Protein AF-A0A1T5NCY1-F1 (afdb_monomer)

Structure (mmCIF, N/CA/C/O backbone):
data_AF-A0A1T5NCY1-F1
#
_entry.id   AF-A0A1T5NCY1-F1
#
loop_
_atom_site.group_PDB
_atom_site.id
_atom_site.type_symbol
_atom_site.label_atom_id
_atom_site.label_alt_id
_atom_site.label_comp_id
_atom_site.label_asym_id
_atom_site.label_entity_id
_atom_site.label_seq_id
_atom_site.pdbx_PDB_ins_code
_atom_site.Cartn_x
_atom_site.Cartn_y
_atom_site.Cartn_z
_atom_site.occupancy
_atom_site.B_iso_or_equiv
_atom_site.auth_seq_id
_atom_site.auth_comp_id
_atom_site.auth_asym_id
_atom_site.auth_atom_id
_atom_site.pdbx_PDB_model_num
ATOM 1 N N . MET A 1 1 ? 13.076 34.295 -13.861 1.00 51.59 1 MET A N 1
ATOM 2 C CA . MET A 1 1 ? 12.296 33.040 -13.927 1.00 51.59 1 MET A CA 1
ATOM 3 C C . MET A 1 1 ? 12.732 32.284 -15.175 1.00 51.59 1 MET A C 1
ATOM 5 O O . MET A 1 1 ? 12.405 32.719 -16.270 1.00 51.59 1 MET A O 1
ATOM 9 N N . GLY A 1 2 ? 13.600 31.276 -15.029 1.00 55.56 2 GLY A N 1
ATOM 10 C CA . GLY A 1 2 ? 14.273 30.617 -16.156 1.00 55.56 2 GLY A CA 1
ATOM 11 C C . GLY A 1 2 ? 13.350 29.668 -16.920 1.00 55.56 2 GLY A C 1
ATOM 12 O O . GLY A 1 2 ? 12.740 28.787 -16.325 1.00 55.56 2 GLY A O 1
ATOM 13 N N . TYR A 1 3 ? 13.260 29.853 -18.236 1.00 58.06 3 TYR A N 1
ATOM 14 C CA . TYR A 1 3 ? 12.536 28.973 -19.150 1.00 58.06 3 TYR A CA 1
ATOM 15 C C . TYR A 1 3 ? 13.272 27.634 -19.284 1.00 58.06 3 TYR A C 1
ATOM 17 O O . TYR A 1 3 ? 14.166 27.494 -20.118 1.00 58.06 3 TYR A O 1
ATOM 25 N N . ILE A 1 4 ? 12.903 26.635 -18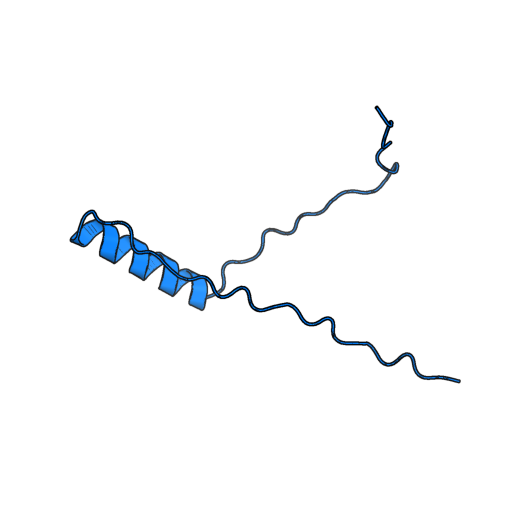.482 1.00 67.75 4 ILE A N 1
ATOM 26 C CA . ILE A 1 4 ? 13.302 25.251 -18.755 1.00 67.75 4 ILE A CA 1
ATOM 27 C C . ILE A 1 4 ? 12.385 24.752 -19.872 1.00 67.75 4 ILE A C 1
ATOM 29 O O . ILE A 1 4 ? 11.212 24.463 -19.656 1.00 67.75 4 ILE A O 1
ATOM 33 N N . LYS A 1 5 ? 12.912 24.738 -21.097 1.00 70.19 5 LYS A N 1
ATOM 34 C CA . LYS A 1 5 ? 12.230 24.200 -22.276 1.00 70.19 5 LYS A CA 1
ATOM 35 C C . LYS A 1 5 ? 12.383 22.680 -22.234 1.00 70.19 5 LYS A C 1
ATOM 37 O O . LYS A 1 5 ? 13.511 22.194 -22.296 1.00 70.19 5 LYS A O 1
ATOM 42 N N . GLU A 1 6 ? 11.283 21.942 -22.103 1.00 69.69 6 GLU A N 1
ATOM 43 C CA . GLU A 1 6 ? 11.332 20.480 -22.174 1.00 69.69 6 GLU A CA 1
ATOM 44 C C . GLU A 1 6 ? 11.955 20.050 -23.520 1.00 69.69 6 GLU A C 1
ATOM 46 O O . GLU A 1 6 ? 11.612 20.617 -24.568 1.00 69.69 6 GLU A O 1
ATOM 51 N N . PRO A 1 7 ? 12.921 19.113 -23.521 1.00 76.81 7 PRO A N 1
ATOM 52 C CA . PRO A 1 7 ? 13.573 18.669 -24.746 1.00 76.81 7 PRO A CA 1
ATOM 53 C C . PRO A 1 7 ? 12.548 18.026 -25.686 1.00 76.81 7 PRO A C 1
ATOM 55 O O . PRO A 1 7 ? 11.827 17.099 -25.317 1.00 76.81 7 PRO A O 1
ATOM 58 N N . LYS A 1 8 ? 12.487 18.523 -26.928 1.00 74.62 8 LYS A N 1
ATOM 59 C CA . LYS A 1 8 ? 11.594 17.987 -27.963 1.00 74.62 8 LYS A CA 1
ATOM 60 C C . LYS A 1 8 ? 11.926 16.510 -28.196 1.00 74.62 8 LYS A C 1
ATOM 62 O O . LYS A 1 8 ? 13.031 16.201 -28.630 1.00 74.62 8 LYS A O 1
ATOM 67 N N . GLY A 1 9 ? 10.967 15.625 -27.926 1.00 70.44 9 GLY A N 1
ATOM 68 C CA . GLY A 1 9 ? 11.094 14.183 -28.161 1.00 70.44 9 GLY A CA 1
ATOM 69 C C . GLY A 1 9 ? 11.424 13.327 -26.933 1.00 70.44 9 GLY A C 1
ATOM 70 O O . GLY A 1 9 ? 11.690 12.141 -27.103 1.00 70.44 9 GLY A O 1
ATOM 71 N N . VAL A 1 10 ? 11.399 13.876 -25.712 1.00 68.25 10 VAL A N 1
ATOM 72 C CA . VAL A 1 10 ? 11.536 13.071 -24.485 1.00 68.25 10 VAL A CA 1
ATOM 73 C C . VAL A 1 10 ? 10.160 12.796 -23.887 1.00 68.25 10 VAL A C 1
ATOM 75 O O . VAL A 1 10 ? 9.548 13.670 -23.282 1.00 68.25 10 VAL A O 1
ATOM 78 N N . ASN A 1 11 ? 9.689 11.558 -24.027 1.00 71.44 11 ASN A N 1
ATOM 79 C CA . ASN A 1 11 ? 8.523 11.077 -23.294 1.00 71.44 11 ASN A CA 1
ATOM 80 C C . ASN A 1 11 ? 8.993 10.520 -21.948 1.00 71.44 11 ASN A C 1
ATOM 82 O O . ASN A 1 11 ? 9.728 9.533 -21.904 1.00 71.44 11 ASN A O 1
ATOM 86 N N . PHE A 1 12 ? 8.555 11.123 -20.843 1.00 67.25 12 PHE A N 1
ATOM 87 C CA . PHE A 1 12 ? 8.701 10.514 -19.524 1.00 67.25 12 PHE A CA 1
ATOM 88 C C . PHE A 1 12 ? 7.742 9.324 -19.421 1.00 67.25 12 PHE A C 1
ATOM 90 O O . PHE A 1 12 ? 6.588 9.471 -19.022 1.00 67.25 12 PHE A O 1
ATOM 97 N N . VAL A 1 13 ? 8.211 8.137 -19.804 1.00 68.12 13 VAL A N 1
ATOM 98 C CA . VAL A 1 13 ? 7.497 6.887 -19.532 1.00 68.12 13 VAL A CA 1
ATOM 99 C C . VAL A 1 13 ? 7.712 6.566 -18.058 1.00 68.12 13 VAL A C 1
ATOM 101 O O . VAL A 1 13 ? 8.733 6.013 -17.656 1.00 68.12 13 VAL A O 1
ATOM 104 N N . VAL A 1 14 ? 6.777 7.014 -17.223 1.00 67.44 14 VAL A N 1
ATOM 105 C CA . VAL A 1 14 ? 6.745 6.635 -15.812 1.00 67.44 14 VAL A CA 1
ATOM 106 C C . VAL A 1 14 ? 6.095 5.261 -15.745 1.00 67.44 14 VAL A C 1
ATOM 108 O O . VAL A 1 14 ? 4.870 5.155 -15.718 1.00 67.44 14 VAL A O 1
ATOM 111 N N . ASP A 1 15 ? 6.911 4.208 -15.756 1.00 67.69 15 ASP A N 1
ATOM 112 C CA . ASP A 1 15 ? 6.391 2.853 -15.595 1.00 67.69 15 ASP A CA 1
ATOM 113 C C . ASP A 1 15 ? 5.645 2.746 -14.257 1.00 67.69 15 ASP A C 1
ATOM 115 O O . ASP A 1 15 ? 6.182 3.144 -13.210 1.00 67.69 15 ASP A O 1
ATOM 119 N N . PRO A 1 16 ? 4.412 2.207 -14.246 1.00 70.25 16 PRO A N 1
ATOM 120 C CA . PRO A 1 16 ? 3.719 1.951 -13.000 1.00 70.25 16 PRO A CA 1
ATOM 121 C C . PRO A 1 16 ? 4.542 0.932 -12.219 1.00 70.25 16 PRO A C 1
ATOM 123 O O . PRO A 1 16 ? 4.714 -0.209 -12.644 1.00 70.25 16 PRO A O 1
ATOM 126 N N . LYS A 1 17 ? 5.082 1.350 -11.072 1.00 75.38 17 LYS A N 1
ATOM 127 C CA . LYS A 1 17 ? 5.890 0.471 -10.230 1.00 75.38 17 LYS A CA 1
ATOM 128 C C . LYS A 1 17 ? 5.003 -0.697 -9.773 1.00 75.38 17 LYS A C 1
ATOM 130 O O . LYS A 1 17 ? 4.038 -0.451 -9.044 1.00 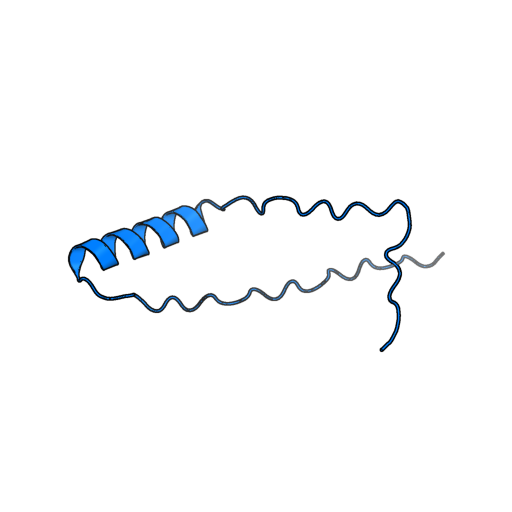75.38 17 LYS A O 1
ATOM 135 N N . PRO A 1 18 ? 5.274 -1.943 -10.200 1.00 78.06 18 PRO A N 1
ATOM 136 C CA . PRO A 1 18 ? 4.411 -3.061 -9.859 1.00 78.06 18 PRO A CA 1
ATOM 137 C C . PRO A 1 18 ? 4.458 -3.301 -8.350 1.00 78.06 18 PRO A C 1
ATOM 139 O O . PRO A 1 18 ? 5.523 -3.266 -7.732 1.00 78.06 18 PRO A O 1
ATOM 142 N N . VAL A 1 19 ? 3.290 -3.542 -7.756 1.00 78.75 19 VAL A N 1
ATOM 143 C CA . VAL A 1 19 ? 3.171 -3.839 -6.325 1.00 78.75 19 VAL A CA 1
ATOM 144 C C . VAL A 1 19 ? 3.724 -5.240 -6.077 1.00 78.75 19 VAL A C 1
ATOM 146 O O . VAL A 1 19 ? 3.176 -6.222 -6.591 1.00 78.75 19 VAL A O 1
ATOM 149 N N . THR A 1 20 ? 4.804 -5.338 -5.299 1.00 85.94 20 THR A N 1
ATOM 150 C CA . THR A 1 20 ? 5.420 -6.630 -4.971 1.00 85.9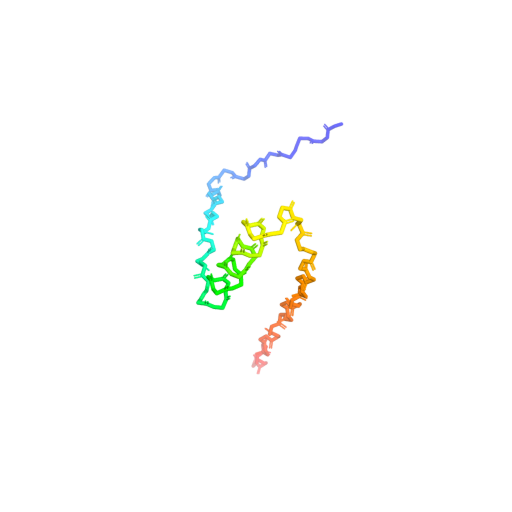4 20 THR A CA 1
ATOM 151 C C . THR A 1 20 ? 4.524 -7.434 -4.024 1.00 85.94 20 THR A C 1
ATOM 153 O O . THR A 1 20 ? 3.650 -6.887 -3.353 1.00 85.94 20 THR A O 1
ATOM 156 N N . GLU A 1 21 ? 4.714 -8.750 -3.938 1.00 87.00 21 GLU A N 1
ATOM 157 C CA . GLU A 1 21 ? 3.919 -9.599 -3.034 1.00 87.00 21 GLU A CA 1
ATOM 158 C C . GLU A 1 21 ? 4.038 -9.180 -1.562 1.00 87.00 21 GLU A C 1
ATOM 160 O O . GLU A 1 21 ? 3.059 -9.231 -0.817 1.00 87.00 21 GLU A O 1
ATOM 165 N N . ASN A 1 22 ? 5.219 -8.707 -1.158 1.00 85.44 22 ASN A N 1
ATOM 166 C CA . ASN A 1 22 ? 5.465 -8.193 0.187 1.00 85.44 22 ASN A CA 1
ATOM 167 C C . ASN A 1 22 ? 4.658 -6.917 0.449 1.00 85.44 22 ASN A C 1
ATOM 169 O O . ASN A 1 22 ? 4.039 -6.787 1.505 1.00 85.44 22 ASN A O 1
ATOM 173 N N . ASP A 1 23 ? 4.591 -6.021 -0.537 1.00 82.88 23 ASP A N 1
ATOM 174 C CA . ASP A 1 23 ? 3.780 -4.807 -0.445 1.00 82.88 23 ASP A CA 1
ATOM 175 C C . ASP A 1 23 ? 2.289 -5.154 -0.349 1.00 82.88 23 ASP A C 1
ATOM 177 O O . ASP A 1 23 ? 1.576 -4.572 0.465 1.00 82.88 23 ASP A O 1
ATOM 181 N N . LYS A 1 24 ? 1.813 -6.152 -1.110 1.00 87.50 24 LYS A N 1
ATOM 182 C CA . LYS A 1 24 ? 0.413 -6.617 -1.038 1.00 87.50 24 LYS A CA 1
ATOM 183 C C . LYS A 1 24 ? 0.048 -7.109 0.364 1.00 87.50 24 LYS A C 1
ATOM 185 O O . LYS A 1 24 ? -1.010 -6.742 0.879 1.00 87.50 24 LYS A O 1
ATOM 190 N N . LYS A 1 25 ? 0.919 -7.908 0.992 1.00 91.00 25 LYS A N 1
ATOM 191 C CA . LYS A 1 25 ? 0.717 -8.399 2.368 1.00 91.00 25 LYS A CA 1
ATOM 192 C C . LYS A 1 25 ? 0.679 -7.245 3.364 1.00 91.00 25 LYS A C 1
ATOM 194 O O . LYS A 1 25 ? -0.272 -7.135 4.135 1.00 91.00 25 LYS A O 1
ATOM 199 N N . LEU A 1 26 ? 1.649 -6.337 3.275 1.00 87.69 26 LEU A N 1
ATOM 200 C CA . LEU A 1 26 ? 1.742 -5.183 4.163 1.00 87.69 26 LEU A CA 1
ATOM 201 C C . LEU A 1 26 ? 0.515 -4.265 4.038 1.00 87.69 26 LEU A C 1
ATOM 203 O O . LEU A 1 26 ? -0.052 -3.844 5.045 1.00 87.69 26 LEU A O 1
ATOM 207 N N . ILE A 1 27 ? 0.050 -4.004 2.814 1.00 88.38 27 ILE A N 1
ATOM 208 C CA . ILE A 1 27 ? -1.176 -3.235 2.561 1.00 88.38 27 ILE A CA 1
ATOM 209 C C . ILE A 1 27 ? -2.390 -3.935 3.189 1.00 88.38 27 ILE A C 1
ATOM 211 O O . ILE A 1 27 ? -3.177 -3.290 3.887 1.00 88.38 27 ILE A O 1
ATOM 215 N N . SER A 1 28 ? -2.525 -5.249 2.992 1.00 90.38 28 SER A N 1
ATOM 216 C CA . SER A 1 28 ? -3.624 -6.041 3.558 1.00 90.38 28 SER A CA 1
ATOM 217 C C . SER A 1 28 ? -3.663 -5.967 5.090 1.00 90.38 28 SER A C 1
ATOM 219 O O . SER A 1 28 ? -4.715 -5.703 5.675 1.00 90.38 28 SER A O 1
ATOM 221 N N . GLU A 1 29 ? -2.517 -6.129 5.753 1.00 90.94 29 GLU A N 1
ATOM 222 C CA . GLU A 1 29 ? -2.408 -6.068 7.216 1.00 90.94 29 GLU A CA 1
ATOM 223 C C . GLU A 1 29 ? -2.761 -4.688 7.782 1.00 90.94 29 GLU A C 1
ATOM 225 O O . GLU A 1 29 ? -3.442 -4.577 8.810 1.00 90.94 29 GLU A O 1
ATOM 230 N N . VAL A 1 30 ? -2.325 -3.621 7.109 1.00 89.81 30 VAL A N 1
ATOM 231 C CA . VAL A 1 30 ? -2.640 -2.243 7.508 1.00 89.81 30 VAL A CA 1
ATOM 232 C C . VAL A 1 30 ? -4.141 -1.980 7.397 1.00 89.81 30 VAL A C 1
ATOM 234 O O . VAL A 1 30 ? -4.729 -1.409 8.321 1.00 89.81 30 VAL A O 1
ATOM 237 N N . ILE A 1 31 ? -4.775 -2.430 6.311 1.00 91.00 31 ILE A N 1
ATOM 238 C CA . ILE A 1 31 ? -6.223 -2.290 6.110 1.00 91.00 31 ILE A CA 1
ATOM 239 C C . ILE A 1 31 ? -6.988 -3.077 7.174 1.00 91.00 31 ILE A C 1
ATOM 241 O O . ILE A 1 31 ? -7.895 -2.527 7.801 1.00 91.00 31 ILE A O 1
ATOM 245 N N . ALA A 1 32 ? -6.624 -4.341 7.405 1.00 93.50 32 ALA A N 1
ATOM 246 C CA . ALA A 1 32 ? -7.272 -5.187 8.405 1.00 93.50 32 ALA A CA 1
ATOM 247 C C . ALA A 1 32 ? -7.194 -4.559 9.804 1.00 93.50 32 ALA A C 1
ATOM 249 O O . ALA A 1 32 ? -8.199 -4.462 10.509 1.00 93.50 32 ALA A O 1
ATOM 250 N N . HIS A 1 33 ? -6.023 -4.043 10.177 1.00 92.44 33 HIS A N 1
ATOM 251 C CA . HIS A 1 33 ? -5.857 -3.362 11.453 1.00 92.44 33 HIS A CA 1
ATOM 252 C C . HIS A 1 33 ? -6.707 -2.096 11.570 1.00 92.44 33 HIS A C 1
ATOM 254 O O . HIS A 1 33 ? -7.293 -1.847 12.626 1.00 92.44 33 HIS A O 1
ATOM 260 N N . TYR A 1 34 ? -6.767 -1.281 10.514 1.00 92.69 34 TYR A N 1
ATOM 261 C CA . TYR A 1 34 ? -7.578 -0.067 10.526 1.00 92.69 34 TYR A CA 1
ATOM 262 C C . TYR A 1 34 ? -9.065 -0.397 10.676 1.00 92.69 34 TYR A C 1
ATOM 264 O O . TYR A 1 34 ? -9.741 0.223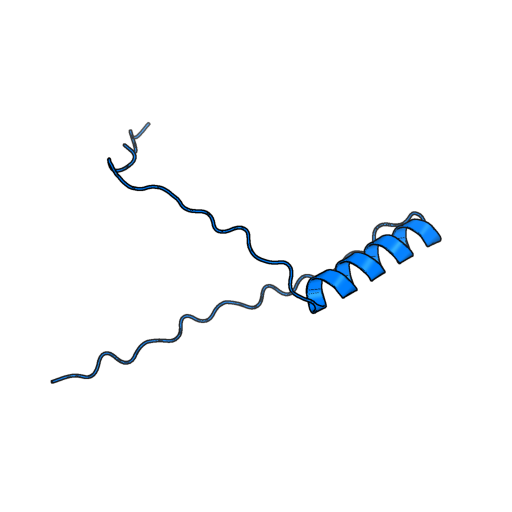 11.490 1.00 92.69 34 TYR A O 1
ATOM 272 N N . LYS A 1 35 ? -9.553 -1.422 9.969 1.00 93.31 35 LYS A N 1
ATOM 273 C CA . LYS A 1 35 ? -10.935 -1.901 10.108 1.00 93.31 35 LYS A CA 1
ATOM 274 C C . LYS A 1 35 ? -11.247 -2.388 11.526 1.00 93.31 35 LYS A C 1
ATOM 276 O O . LYS A 1 35 ? -12.337 -2.131 12.016 1.00 93.31 35 LYS A O 1
ATOM 281 N N . ALA A 1 36 ? -10.300 -3.056 12.184 1.00 93.56 36 ALA A N 1
ATOM 282 C CA . ALA A 1 36 ? -10.501 -3.589 13.531 1.00 93.56 36 ALA A CA 1
ATOM 283 C C . ALA A 1 36 ? -10.427 -2.521 14.636 1.00 93.56 36 ALA A C 1
ATOM 285 O O . ALA A 1 36 ? -11.145 -2.602 15.625 1.00 93.56 36 ALA A O 1
ATOM 286 N N . THR A 1 37 ? -9.538 -1.533 14.500 1.00 92.31 37 THR A N 1
ATOM 287 C CA . THR A 1 37 ? -9.209 -0.598 15.597 1.00 92.31 37 THR A CA 1
ATOM 288 C C . THR A 1 37 ? -9.644 0.843 15.349 1.00 92.31 37 THR A C 1
ATOM 290 O O . THR A 1 37 ? -9.600 1.656 16.270 1.00 92.31 37 THR A O 1
ATOM 293 N N . GLY A 1 38 ? -9.972 1.203 14.106 1.00 89.56 38 GLY A N 1
ATOM 294 C CA . GLY A 1 38 ? -10.204 2.585 13.672 1.00 89.56 38 GLY A CA 1
ATOM 295 C C . GLY A 1 38 ? -8.954 3.475 13.695 1.00 89.56 38 GLY A C 1
ATOM 296 O O . GLY A 1 38 ? -9.030 4.662 13.374 1.00 89.56 38 GLY A O 1
ATOM 297 N N . LYS A 1 39 ? -7.784 2.935 14.066 1.00 87.38 39 LYS A N 1
ATOM 298 C CA . LYS A 1 39 ? -6.543 3.695 14.258 1.00 87.38 39 LYS A CA 1
ATOM 299 C C . LYS A 1 39 ? -5.562 3.435 13.122 1.00 87.38 39 LYS A C 1
ATOM 301 O O . LYS A 1 39 ? -5.311 2.295 12.723 1.00 87.38 39 LYS A O 1
ATOM 306 N N . LYS A 1 40 ? -4.974 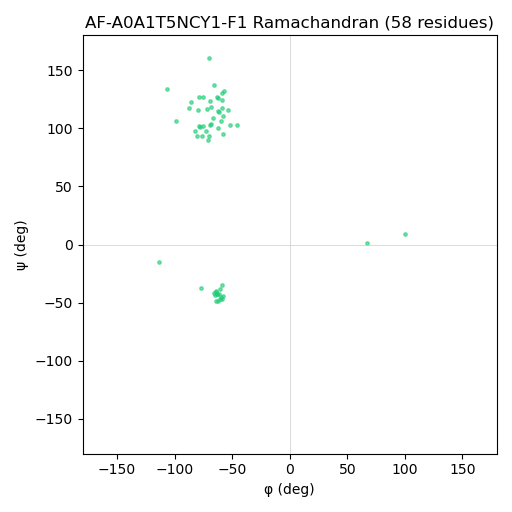4.516 12.603 1.00 85.44 40 LYS A N 1
ATOM 307 C CA . LYS A 1 40 ? -3.945 4.449 11.558 1.00 85.44 40 LYS A CA 1
ATOM 308 C C . LYS A 1 40 ? -2.664 3.852 12.147 1.00 85.44 40 LYS A C 1
ATOM 310 O O . LYS A 1 40 ? -2.124 4.380 13.116 1.00 85.44 40 LYS A O 1
ATOM 315 N N . LYS A 1 41 ? -2.165 2.768 11.551 1.00 78.06 41 LYS A N 1
ATOM 316 C CA . LYS A 1 41 ? -0.855 2.196 11.889 1.00 78.06 41 LYS A CA 1
ATOM 317 C C . LYS A 1 41 ? 0.248 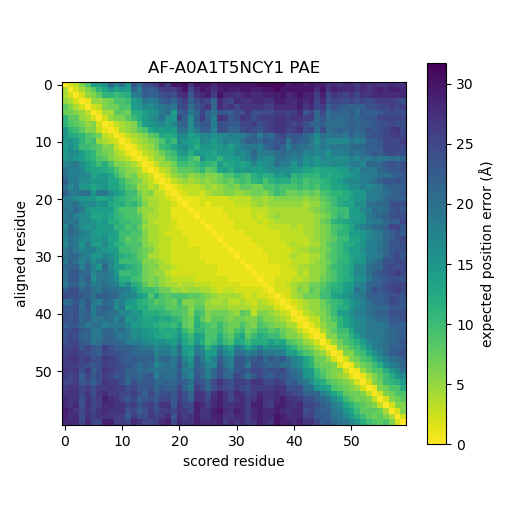3.009 11.216 1.00 78.06 41 LYS A C 1
ATOM 319 O O . LYS A 1 41 ? 0.216 3.206 10.003 1.00 78.06 41 LYS A O 1
ATOM 324 N N . ARG A 1 42 ? 1.237 3.464 11.990 1.00 77.94 42 ARG A N 1
ATOM 325 C CA . ARG A 1 42 ? 2.445 4.097 11.446 1.00 77.94 42 ARG A CA 1
ATOM 326 C C . ARG A 1 42 ? 3.380 3.001 10.943 1.00 77.94 42 ARG A C 1
ATOM 328 O O . ARG A 1 42 ? 4.052 2.356 11.739 1.00 77.94 42 ARG A O 1
ATOM 335 N N . VAL A 1 43 ? 3.410 2.790 9.632 1.00 77.38 43 VAL A N 1
ATOM 336 C CA . VAL A 1 43 ? 4.393 1.899 9.007 1.00 77.38 43 VAL A CA 1
ATOM 337 C C . VAL A 1 43 ? 5.663 2.695 8.732 1.00 77.38 43 VAL A C 1
ATOM 339 O O . VAL A 1 43 ? 5.629 3.716 8.045 1.00 77.38 43 VAL A O 1
ATOM 342 N N . VAL A 1 44 ? 6.788 2.239 9.279 1.00 75.56 44 VAL A N 1
ATOM 343 C CA . VAL A 1 44 ? 8.105 2.788 8.948 1.00 75.56 44 VAL A CA 1
ATOM 344 C C . VAL A 1 44 ? 8.553 2.129 7.650 1.00 75.56 44 VAL A C 1
ATOM 346 O O . VAL A 1 44 ? 9.039 1.003 7.651 1.00 75.56 44 VAL A O 1
ATOM 349 N N . ILE A 1 45 ? 8.350 2.816 6.528 1.00 70.94 45 ILE A N 1
ATOM 350 C CA . ILE A 1 45 ? 8.890 2.377 5.242 1.00 70.94 45 ILE A CA 1
ATOM 351 C C . ILE A 1 45 ? 10.385 2.693 5.274 1.00 70.94 45 ILE A C 1
ATOM 353 O O . ILE A 1 45 ? 10.788 3.849 5.117 1.00 70.94 45 ILE A O 1
ATOM 357 N N . SER A 1 46 ? 11.218 1.681 5.513 1.00 64.50 46 SER A N 1
ATOM 358 C CA . SER A 1 46 ? 12.653 1.816 5.297 1.00 64.50 46 SER A CA 1
ATOM 359 C C . SER A 1 46 ? 12.871 1.989 3.796 1.00 64.50 46 SER A C 1
ATOM 361 O O . SER A 1 46 ? 12.659 1.078 2.999 1.00 64.50 46 SER A O 1
ATOM 363 N N . LYS A 1 47 ? 13.248 3.202 3.376 1.00 59.00 47 LYS A N 1
ATOM 364 C CA . LYS A 1 47 ? 13.737 3.428 2.015 1.00 59.00 47 LYS A CA 1
ATOM 365 C C . LYS A 1 47 ? 15.002 2.593 1.866 1.00 59.00 47 LYS A C 1
ATOM 367 O O . LYS A 1 47 ? 16.062 2.988 2.348 1.00 59.00 47 LYS A O 1
ATOM 372 N N . THR A 1 48 ? 14.899 1.434 1.227 1.00 55.88 48 THR A N 1
ATOM 373 C CA . THR A 1 48 ? 16.071 0.729 0.725 1.00 55.88 48 THR A CA 1
ATOM 374 C C . THR A 1 48 ? 16.747 1.664 -0.269 1.00 55.88 48 THR A C 1
ATOM 376 O O . THR A 1 48 ? 16.231 1.953 -1.347 1.00 55.88 48 THR A O 1
ATOM 379 N N . ALA A 1 49 ? 17.874 2.233 0.156 1.00 54.28 49 ALA A N 1
ATOM 380 C CA . ALA 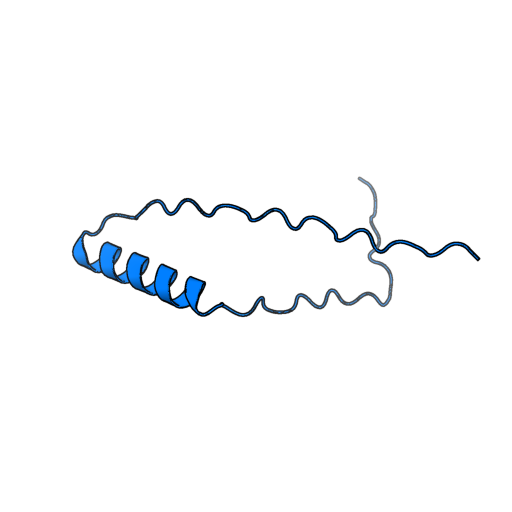A 1 49 ? 18.732 3.034 -0.691 1.00 54.28 49 ALA A CA 1
ATOM 381 C C . ALA A 1 49 ? 19.150 2.157 -1.875 1.00 54.28 49 ALA A C 1
ATOM 383 O O . ALA A 1 49 ? 19.897 1.193 -1.702 1.00 54.28 49 ALA A O 1
ATOM 384 N N . ASN A 1 50 ? 18.645 2.472 -3.068 1.00 52.66 50 ASN A N 1
ATOM 385 C CA . ASN A 1 50 ? 19.206 1.970 -4.314 1.00 52.66 50 ASN A CA 1
ATOM 386 C C . ASN A 1 50 ? 20.669 2.425 -4.347 1.00 52.66 50 ASN A C 1
ATOM 388 O O . ASN A 1 50 ? 20.960 3.560 -4.717 1.00 52.66 50 ASN A O 1
ATOM 392 N N . LYS A 1 51 ? 21.594 1.566 -3.908 1.00 54.97 51 LYS A N 1
ATOM 393 C CA . LYS A 1 51 ? 23.013 1.758 -4.188 1.00 54.97 51 LYS A CA 1
ATOM 394 C C . LYS A 1 51 ? 23.177 1.549 -5.696 1.00 54.97 51 LYS A C 1
ATOM 396 O O . LYS A 1 51 ? 22.848 0.453 -6.163 1.00 54.97 51 LYS A O 1
ATOM 401 N N . PRO A 1 52 ? 23.626 2.550 -6.471 1.00 49.81 52 PRO A N 1
ATOM 402 C CA . PRO A 1 52 ? 23.968 2.312 -7.863 1.00 49.81 52 PRO A CA 1
ATOM 403 C C . PRO A 1 52 ? 25.070 1.248 -7.895 1.00 49.81 52 PRO A C 1
ATOM 405 O O . PRO A 1 52 ? 26.087 1.368 -7.213 1.00 49.81 52 PRO A O 1
ATOM 408 N N . LYS A 1 53 ? 24.834 0.157 -8.630 1.00 50.28 53 LYS A N 1
ATOM 409 C CA . LYS A 1 53 ? 25.889 -0.804 -8.949 1.00 50.28 53 LYS A CA 1
ATOM 410 C C . LYS A 1 53 ? 26.841 -0.087 -9.899 1.00 50.28 53 LYS 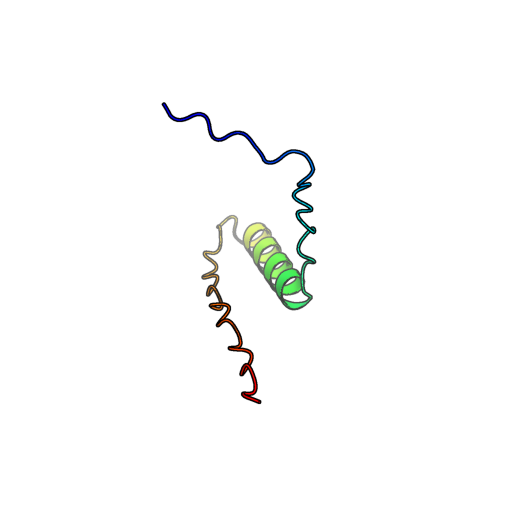A C 1
ATOM 412 O O . LYS A 1 53 ? 26.504 0.083 -11.066 1.00 50.28 53 LYS A O 1
ATOM 417 N N . ASP A 1 54 ? 27.987 0.346 -9.382 1.00 48.69 54 ASP A N 1
ATOM 418 C CA . ASP A 1 54 ? 29.125 0.789 -10.184 1.00 48.69 54 ASP A CA 1
ATOM 419 C C . ASP A 1 54 ? 29.451 -0.303 -11.210 1.00 48.69 54 ASP A C 1
ATOM 421 O O . ASP A 1 54 ? 30.011 -1.358 -10.891 1.00 48.69 54 ASP A O 1
ATOM 425 N N . SER A 1 55 ? 29.049 -0.086 -12.459 1.00 54.97 55 SER A N 1
ATOM 426 C CA . SER A 1 55 ? 29.527 -0.885 -13.574 1.00 54.97 55 SER A CA 1
ATOM 427 C C . SER A 1 55 ? 30.997 -0.530 -13.769 1.00 54.97 55 SER A C 1
ATOM 429 O O . SER A 1 55 ? 31.309 0.528 -14.316 1.00 54.97 55 SER A O 1
ATOM 431 N N . LYS A 1 56 ? 31.898 -1.406 -13.309 1.00 52.75 56 LYS A N 1
ATOM 432 C CA . LYS A 1 56 ? 33.324 -1.396 -13.663 1.00 52.75 56 LYS A CA 1
ATOM 433 C C . LYS A 1 56 ? 33.458 -1.204 -15.177 1.00 52.75 56 LYS A C 1
ATOM 435 O O . LYS A 1 56 ? 33.261 -2.145 -15.944 1.00 52.75 56 LYS A O 1
ATOM 440 N N . LYS A 1 57 ? 33.797 0.013 -15.608 1.00 48.22 57 LYS A N 1
ATOM 441 C CA . LYS A 1 57 ? 34.211 0.289 -16.981 1.00 48.22 57 LYS A CA 1
ATOM 442 C C . LYS A 1 57 ? 35.608 -0.305 -17.129 1.00 48.22 57 LYS A C 1
ATOM 444 O O . LYS A 1 57 ? 36.588 0.253 -16.650 1.00 48.22 57 LYS A O 1
ATOM 449 N N . SER A 1 58 ? 35.645 -1.509 -17.692 1.00 48.81 58 SER A N 1
ATOM 450 C CA . SER A 1 58 ? 36.859 -2.221 -18.076 1.00 48.81 58 SER A CA 1
ATOM 451 C C . SER A 1 58 ? 37.707 -1.322 -18.972 1.00 48.81 58 SER A C 1
ATOM 453 O O . SER A 1 58 ? 37.282 -0.968 -20.069 1.00 48.81 58 SER A O 1
ATOM 455 N N . SER A 1 59 ? 38.894 -0.968 -18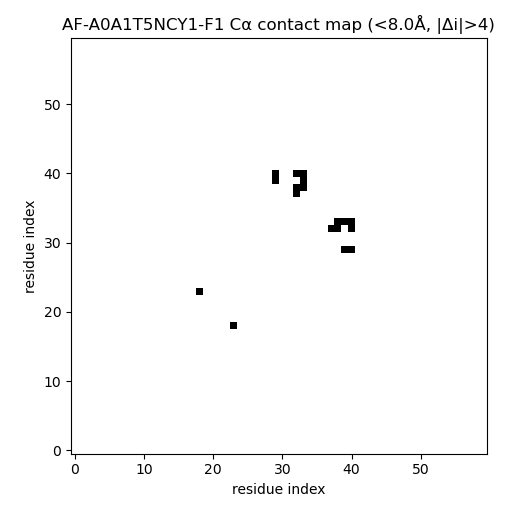.493 1.00 50.25 59 SER A N 1
ATOM 456 C CA . SER A 1 59 ? 39.970 -0.365 -19.270 1.00 50.25 59 SER A CA 1
ATOM 457 C C . SER A 1 59 ? 40.444 -1.337 -20.353 1.00 50.25 59 SER A C 1
ATOM 459 O O . SER A 1 59 ? 40.806 -2.473 -20.030 1.00 50.25 59 SER A O 1
ATOM 461 N N . ARG A 1 60 ? 40.470 -0.893 -21.607 1.00 50.91 60 ARG A N 1
ATOM 462 C CA . ARG A 1 60 ? 41.361 -1.389 -22.658 1.00 50.91 60 ARG A CA 1
ATOM 463 C C . ARG A 1 60 ? 41.795 -0.206 -23.500 1.00 50.91 60 ARG A C 1
ATOM 465 O O . ARG A 1 60 ? 40.930 0.670 -23.721 1.00 50.91 60 ARG A O 1
#

Organism: NCBI:txid393003

Mean predicted aligned error: 14.65 Å

pLDDT: mean 72.69, std 14.97, range [48.22, 93.56]

Solvent-accessible surface area (backbone atoms only — not comparable to full-atom values): 4392 Å² total; per-residue (Å²): 135,84,84,81,73,78,65,89,88,70,78,85,79,77,71,80,79,76,81,47,74,68,54,53,52,54,53,50,53,53,52,52,46,27,72,76,67,76,47,86,78,87,75,84,78,77,78,77,74,83,71,80,78,80,74,81,77,77,87,129

Sequence (60 aa):
MGYIKEPKGVNFVVDPKPVTENDKKLISEVIAHYKATGKKKRVVISKTANKPKDSKKSSR

Secondary structure (DSSP, 8-state):
----PPPTT--------PPPHHHHHHHHHHHHHHHHHS----------------------

Radius of gyration: 20.65 Å; Cα contacts (8 Å, |Δi|>4): 9; chains: 1; bounding box: 52×43×44 Å

Foldseek 3Di:
DDDPDDPPPDDPPPDDDDQDPVNVVVVVVQVVVCVVPVDGDDDDPDPPPPDPPPPPPDDD